Protein AF-A0A6B3NVP2-F1 (afdb_monomer)

pLDDT: mean 71.99, std 19.87, range [37.41, 94.31]

Radius of gyration: 20.67 Å; Cα contacts (8 Å, |Δi|>4): 44; chains: 1; bounding box: 51×36×53 Å

Foldseek 3Di:
DPDPVVVVVLVVVCVVCVVVQLVVLCVLLVDSVLSNVLLVVLSVCLVPDPCPPPPDSNVSSSVSSVVSSVVSVVVVVVVVVVVVVVVVPVDDDDDDDDDDDDDDDDDDDD

Nearest PDB structures (foldseek):
  6dvb-assembly1_F  TM=6.310E-01  e=7.232E-02  Mycobacterium tuberculosis H37Rv

Solvent-accessible surface area (backbone atoms only — not comparable to full-atom values): 6817 Å² total; per-residue (Å²): 132,84,70,70,66,61,58,50,53,49,52,52,52,46,69,68,41,48,66,61,51,36,53,55,36,20,72,70,69,74,32,66,65,61,18,50,53,46,48,51,50,25,50,54,50,59,70,72,45,83,61,92,77,57,93,49,64,65,64,51,41,53,50,45,38,48,51,50,52,50,54,50,50,52,51,51,48,52,44,56,58,37,52,72,46,43,77,75,52,84,78,72,91,79,85,87,84,78,91,78,86,89,83,78,95,75,84,91,87,135

Sequence (110 aa):
MPDNKQDRSLTLLYQRHRNELLAFLTRRVRCRETARDLLQDAFVRLMHSERGNVGNLRAFLYRIANNLSIDHARRNQVRGVNDEQALEHLHTDTGPERSAVAGNTLDHLE

InterPro domains:
  IPR007627 RNA polymerase sigma-70 region 2 [PF04542] (13-77)
  IPR013325 RNA polymerase sigma factor, region 2 [SSF88946] (7-93)
  IPR039425 RNA polymerase sigma-70-like [PTHR43133] (7-93)

Secondary st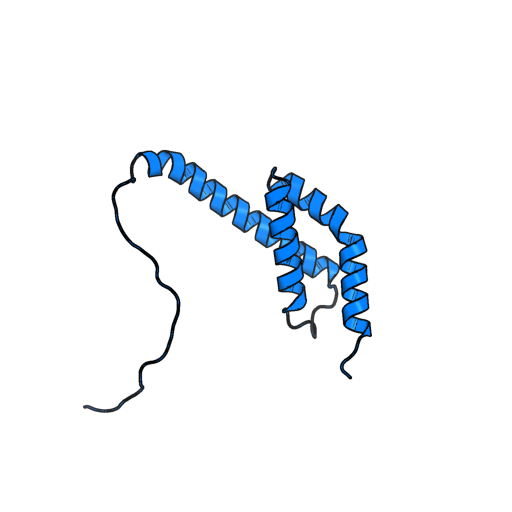ructure (DSSP, 8-state):
---HHHHHHHHHHHHHHHHHHHHHHHHHHS-HHHHHHHHHHHHHHHHHS-GGG-S-HHHHHHHHHHHHHHHHHHHHHHHHHHHHHHTT----------------------

Mean predicted aligned error: 13.96 Å

Organism: NCBI:txid2708063

Structure (mmCIF, N/CA/C/O backbone):
data_AF-A0A6B3NVP2-F1
#
_entry.id   AF-A0A6B3NVP2-F1
#
loop_
_atom_site.group_PDB
_atom_site.id
_atom_site.type_symbol
_atom_site.label_atom_id
_atom_site.label_alt_id
_atom_site.label_comp_id
_atom_site.label_asym_id
_atom_site.label_entity_id
_atom_site.label_seq_id
_atom_site.pdbx_PDB_ins_code
_atom_site.Cartn_x
_atom_site.Cartn_y
_atom_site.Cartn_z
_atom_site.occupancy
_atom_site.B_iso_or_equiv
_atom_site.auth_seq_id
_atom_site.auth_comp_id
_atom_site.auth_asym_id
_atom_site.auth_atom_id
_atom_site.pdbx_PDB_model_num
ATOM 1 N N . MET A 1 1 ? 17.482 11.306 -22.813 1.00 44.41 1 MET A N 1
ATOM 2 C CA . MET A 1 1 ? 16.094 11.028 -22.388 1.00 44.41 1 MET A CA 1
ATOM 3 C C . MET A 1 1 ? 16.135 9.792 -21.504 1.00 44.41 1 MET A C 1
ATOM 5 O O . MET A 1 1 ? 16.473 8.745 -22.043 1.00 44.41 1 MET A O 1
ATOM 9 N N . PRO A 1 2 ? 15.939 9.903 -20.179 1.00 43.72 2 PRO A N 1
ATOM 10 C CA . PRO A 1 2 ? 16.072 8.761 -19.278 1.00 43.72 2 PRO A CA 1
ATOM 11 C C . PRO A 1 2 ? 14.928 7.752 -19.490 1.00 43.72 2 PRO A C 1
ATOM 13 O O . PRO A 1 2 ? 13.846 8.085 -19.968 1.00 43.72 2 PRO A O 1
ATOM 16 N N . ASP A 1 3 ? 15.216 6.490 -19.205 1.00 50.06 3 ASP A N 1
ATOM 17 C CA . ASP A 1 3 ? 14.616 5.288 -19.781 1.00 50.06 3 ASP A CA 1
ATOM 18 C C . ASP A 1 3 ? 13.124 5.022 -19.473 1.00 50.06 3 ASP A C 1
ATOM 20 O O . ASP A 1 3 ? 12.748 4.394 -18.481 1.00 50.06 3 ASP A O 1
ATOM 24 N N . ASN A 1 4 ? 12.262 5.354 -20.438 1.00 59.41 4 ASN A N 1
ATOM 25 C CA . ASN A 1 4 ? 10.804 5.133 -20.458 1.00 59.41 4 ASN A CA 1
ATOM 26 C C . ASN A 1 4 ? 10.326 3.662 -20.331 1.00 59.41 4 ASN A C 1
ATOM 28 O O . ASN A 1 4 ? 9.122 3.408 -20.229 1.00 59.41 4 ASN A O 1
ATOM 32 N N . LYS A 1 5 ? 11.230 2.672 -20.382 1.00 59.50 5 LYS A N 1
ATOM 33 C CA . LYS A 1 5 ? 10.894 1.240 -20.231 1.00 59.50 5 LYS A CA 1
ATOM 34 C C . LYS A 1 5 ? 10.614 0.865 -18.771 1.00 59.50 5 LYS A C 1
ATOM 36 O O . LYS A 1 5 ? 9.758 0.020 -18.510 1.00 59.50 5 LYS A O 1
ATOM 41 N N . GLN A 1 6 ? 11.306 1.514 -17.835 1.00 60.47 6 GLN A N 1
ATOM 42 C CA . GLN A 1 6 ? 11.190 1.267 -16.393 1.00 60.47 6 GLN A CA 1
ATOM 43 C C . GLN A 1 6 ? 9.824 1.731 -15.859 1.00 60.47 6 GLN A C 1
ATOM 45 O O . GLN A 1 6 ? 9.161 1.011 -15.111 1.00 60.47 6 GLN A O 1
ATOM 50 N N . ASP A 1 7 ? 9.365 2.894 -16.323 1.00 68.25 7 ASP A N 1
ATOM 51 C CA . ASP A 1 7 ? 8.062 3.474 -15.980 1.00 68.25 7 ASP A CA 1
ATOM 52 C C . ASP A 1 7 ? 6.884 2.626 -16.499 1.00 68.25 7 ASP A C 1
ATOM 54 O O . ASP A 1 7 ? 5.924 2.329 -15.781 1.00 68.25 7 ASP A O 1
ATOM 58 N N . ARG A 1 8 ? 7.013 2.095 -17.725 1.00 74.00 8 ARG A N 1
ATOM 59 C CA . ARG A 1 8 ? 6.044 1.140 -18.289 1.00 74.00 8 ARG A CA 1
ATOM 60 C C . ARG A 1 8 ? 5.977 -0.167 -17.503 1.00 74.00 8 ARG A C 1
ATOM 62 O O . ARG A 1 8 ? 4.879 -0.668 -17.273 1.00 74.00 8 ARG A O 1
ATOM 69 N N . SER A 1 9 ? 7.117 -0.713 -17.075 1.00 76.44 9 SER A N 1
ATOM 70 C CA . SER A 1 9 ? 7.156 -1.940 -16.265 1.00 76.44 9 SER A CA 1
ATOM 71 C C . SER A 1 9 ? 6.430 -1.758 -14.927 1.00 76.44 9 SER A C 1
ATOM 73 O O . SER A 1 9 ? 5.619 -2.601 -14.537 1.00 76.44 9 SER A O 1
ATOM 75 N N . LEU A 1 10 ? 6.627 -0.612 -14.265 1.00 77.06 10 LEU A N 1
ATOM 76 C CA . LEU A 1 10 ? 5.878 -0.269 -13.056 1.00 77.06 10 LEU A CA 1
ATOM 77 C C . LEU A 1 10 ? 4.387 -0.088 -13.307 1.00 77.06 10 LEU A C 1
ATOM 79 O O . LEU A 1 10 ? 3.578 -0.574 -12.522 1.00 77.06 10 LEU A O 1
ATOM 83 N N . THR A 1 11 ? 4.019 0.597 -14.387 1.00 81.12 11 THR A N 1
ATOM 84 C CA . THR A 1 11 ? 2.614 0.823 -14.729 1.00 81.12 11 THR A CA 1
ATOM 85 C C . THR A 1 11 ? 1.900 -0.509 -14.965 1.00 81.12 11 THR A C 1
ATOM 87 O O . THR A 1 11 ? 0.785 -0.714 -14.484 1.00 81.12 11 THR A O 1
ATOM 90 N N . LEU A 1 12 ? 2.551 -1.459 -15.640 1.00 83.50 12 LEU A N 1
ATOM 91 C CA . LEU A 1 12 ? 2.021 -2.809 -15.840 1.00 83.50 12 LEU A CA 1
ATOM 92 C C . LEU A 1 12 ? 1.924 -3.593 -14.525 1.00 83.50 12 LEU A C 1
ATOM 94 O O . LEU A 1 12 ? 0.899 -4.229 -14.270 1.00 83.50 12 LEU A O 1
ATOM 98 N N . LEU A 1 13 ? 2.945 -3.513 -13.665 1.00 82.94 13 LEU A N 1
ATOM 99 C CA . LEU A 1 13 ? 2.925 -4.111 -12.327 1.00 82.94 13 LEU A CA 1
ATOM 100 C C . LEU A 1 13 ? 1.758 -3.554 -11.494 1.00 82.94 13 LEU A C 1
ATOM 102 O O . LEU A 1 13 ? 1.003 -4.321 -10.895 1.00 82.94 13 LEU A O 1
ATOM 106 N N . TYR A 1 14 ? 1.578 -2.232 -11.506 1.00 81.62 14 TYR A N 1
ATOM 107 C CA . TYR A 1 14 ? 0.483 -1.537 -10.839 1.00 81.62 14 TYR A CA 1
ATOM 108 C C . TYR A 1 14 ? -0.863 -2.036 -11.352 1.00 81.62 14 TYR A C 1
ATOM 110 O O . TYR A 1 14 ? -1.684 -2.528 -10.579 1.00 81.62 14 TYR A O 1
ATOM 118 N N . GLN A 1 15 ? -1.086 -1.982 -12.666 1.00 85.25 15 GLN A N 1
ATOM 119 C CA . GLN A 1 15 ? -2.363 -2.381 -13.245 1.00 85.25 15 GLN A CA 1
ATOM 120 C C . GLN A 1 15 ? -2.702 -3.841 -12.944 1.00 85.25 15 GLN A C 1
ATOM 122 O O . GLN A 1 15 ? -3.863 -4.133 -12.648 1.00 85.25 15 GLN A O 1
ATOM 127 N N . ARG A 1 16 ? -1.700 -4.727 -12.962 1.00 88.31 16 ARG A N 1
ATOM 128 C CA . ARG A 1 16 ? -1.869 -6.159 -12.712 1.00 88.31 16 ARG A CA 1
ATOM 129 C C . ARG A 1 16 ? -2.152 -6.481 -11.246 1.00 88.31 16 ARG A C 1
ATOM 131 O O . ARG A 1 16 ? -2.997 -7.327 -10.975 1.00 88.31 16 ARG A O 1
ATOM 138 N N . HIS A 1 17 ? -1.470 -5.822 -10.310 1.00 87.25 17 HIS A N 1
ATOM 139 C CA . HIS A 1 17 ? -1.526 -6.191 -8.892 1.00 87.25 17 HIS A CA 1
ATOM 140 C C . HIS A 1 17 ? -2.406 -5.285 -8.032 1.00 87.25 17 HIS A C 1
ATOM 142 O O . HIS A 1 17 ? -2.729 -5.678 -6.914 1.00 87.25 17 HIS A O 1
ATOM 148 N N . ARG A 1 18 ? -2.862 -4.125 -8.529 1.00 89.62 18 ARG A N 1
ATOM 149 C CA . ARG A 1 18 ? -3.684 -3.189 -7.740 1.00 89.62 18 ARG A CA 1
ATOM 150 C C . ARG A 1 18 ? -4.914 -3.849 -7.120 1.00 89.62 18 ARG A C 1
ATOM 152 O O . ARG A 1 18 ? -5.184 -3.630 -5.950 1.00 89.62 18 ARG A O 1
ATOM 159 N N . ASN A 1 19 ? -5.647 -4.669 -7.877 1.00 91.56 19 ASN A N 1
ATOM 160 C CA . ASN A 1 19 ? -6.917 -5.239 -7.419 1.00 91.56 19 ASN A CA 1
ATOM 161 C C .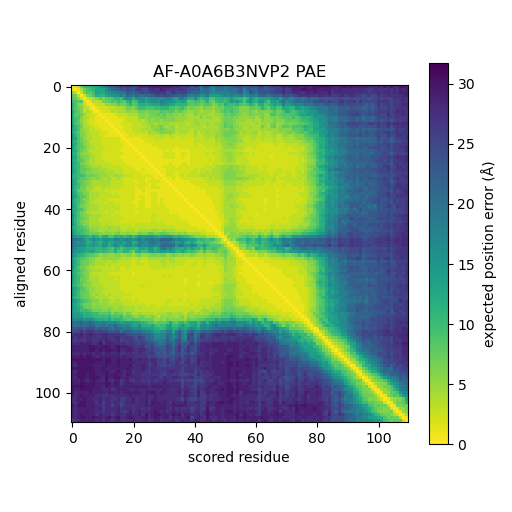 ASN A 1 19 ? -6.685 -6.354 -6.392 1.00 91.56 19 ASN A C 1
ATOM 163 O O . ASN A 1 19 ? -7.360 -6.400 -5.367 1.00 91.56 19 ASN A O 1
ATOM 167 N N . GLU A 1 20 ? -5.702 -7.220 -6.654 1.00 92.81 20 GLU A N 1
ATOM 168 C CA . GLU A 1 20 ? -5.283 -8.300 -5.7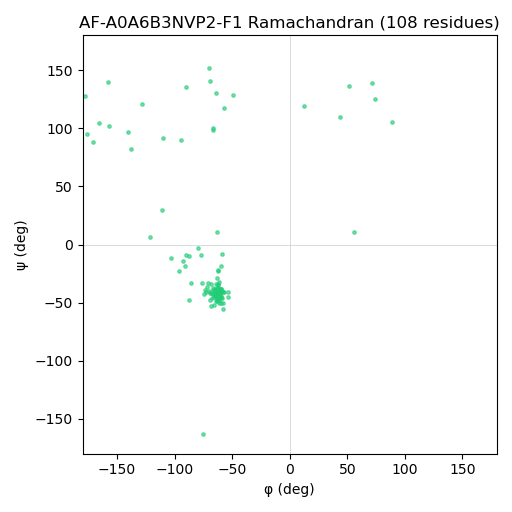54 1.00 92.81 20 GLU A CA 1
ATOM 169 C C . GLU A 1 20 ? -4.771 -7.724 -4.424 1.00 92.81 20 GLU A C 1
ATOM 171 O O . GLU A 1 20 ? -5.215 -8.126 -3.349 1.00 92.81 20 GLU A O 1
ATOM 176 N N . LEU A 1 21 ? -3.901 -6.713 -4.500 1.00 91.88 21 LEU A N 1
ATOM 177 C CA . LEU A 1 21 ? -3.292 -6.081 -3.336 1.00 91.88 21 LEU A CA 1
ATOM 178 C C . LEU A 1 21 ? -4.295 -5.224 -2.553 1.00 91.88 21 LEU A C 1
ATOM 180 O O . LEU A 1 21 ? -4.281 -5.237 -1.324 1.00 91.88 21 LEU A O 1
ATOM 184 N N . LEU A 1 22 ? -5.221 -4.546 -3.240 1.00 94.31 22 LEU A N 1
ATOM 185 C CA . LEU A 1 22 ? -6.326 -3.839 -2.595 1.00 94.31 22 LEU A CA 1
ATOM 186 C C . LEU A 1 22 ? -7.234 -4.808 -1.834 1.00 94.31 22 LEU A C 1
ATOM 188 O O . LEU A 1 22 ? -7.607 -4.523 -0.699 1.00 94.31 22 LEU A O 1
ATOM 192 N N . ALA A 1 23 ? -7.582 -5.955 -2.426 1.00 93.81 23 ALA A N 1
ATOM 193 C CA . ALA A 1 23 ? -8.390 -6.973 -1.757 1.00 93.81 23 ALA A CA 1
ATOM 194 C C . ALA A 1 23 ? -7.661 -7.553 -0.534 1.00 93.81 23 ALA A C 1
ATOM 196 O O . ALA A 1 23 ? -8.261 -7.699 0.532 1.00 93.81 23 ALA A O 1
ATOM 197 N N . PHE A 1 24 ? -6.361 -7.825 -0.664 1.00 92.38 24 PHE A N 1
ATOM 198 C CA . PHE A 1 24 ? -5.501 -8.258 0.436 1.00 92.38 24 PHE A CA 1
ATOM 199 C C . PHE A 1 24 ? -5.478 -7.248 1.593 1.00 92.38 24 PHE A C 1
ATOM 201 O O . PHE A 1 24 ? -5.729 -7.621 2.739 1.00 92.38 24 PHE A O 1
ATOM 208 N N . LEU A 1 25 ? -5.244 -5.966 1.297 1.00 92.44 25 LEU A N 1
ATOM 209 C CA . LEU A 1 25 ? -5.235 -4.900 2.300 1.00 92.44 25 LEU A CA 1
ATOM 210 C C . LEU A 1 25 ? -6.615 -4.717 2.933 1.00 92.44 25 LEU A C 1
ATOM 212 O O . LEU A 1 25 ? -6.715 -4.666 4.155 1.00 92.44 25 LEU A O 1
ATOM 216 N N . THR A 1 26 ? -7.683 -4.713 2.130 1.00 93.56 26 THR A N 1
ATOM 217 C CA . THR A 1 26 ? -9.067 -4.559 2.613 1.00 93.56 26 THR A CA 1
ATOM 218 C C . THR A 1 26 ? -9.431 -5.646 3.622 1.00 93.56 26 THR A C 1
ATOM 220 O O . THR A 1 26 ? -10.034 -5.347 4.648 1.00 93.56 26 THR A O 1
ATOM 223 N N . ARG A 1 27 ? -9.017 -6.900 3.391 1.00 92.00 27 ARG A N 1
ATOM 224 C CA . ARG A 1 27 ? -9.245 -8.005 4.341 1.00 92.00 27 ARG A CA 1
ATOM 225 C C . ARG A 1 27 ? -8.539 -7.797 5.682 1.00 92.00 27 ARG A C 1
ATOM 227 O O . ARG A 1 27 ? -9.021 -8.295 6.694 1.00 92.00 27 ARG A O 1
ATOM 234 N N . ARG A 1 28 ? -7.415 -7.077 5.699 1.00 88.62 28 ARG A N 1
ATOM 235 C CA . ARG A 1 28 ? -6.639 -6.815 6.918 1.00 88.62 28 ARG A CA 1
ATOM 236 C C . ARG A 1 28 ? -7.094 -5.591 7.684 1.00 88.62 28 ARG A C 1
ATOM 238 O O . ARG A 1 28 ? -7.264 -5.682 8.891 1.00 88.62 28 ARG A O 1
ATOM 245 N N . VAL A 1 29 ? -7.289 -4.467 6.999 1.00 90.00 29 VAL A N 1
ATOM 246 C CA . VAL A 1 29 ? -7.674 -3.211 7.663 1.00 90.00 29 VAL A CA 1
ATOM 247 C C . VAL A 1 29 ? -9.185 -3.061 7.822 1.00 90.00 29 VAL A C 1
ATOM 249 O O . VAL A 1 29 ? -9.633 -2.147 8.498 1.00 90.00 29 VAL A O 1
ATOM 252 N N . ARG A 1 30 ? -9.983 -3.936 7.190 1.00 89.69 30 ARG A N 1
ATOM 253 C CA . ARG A 1 30 ? -11.461 -3.933 7.202 1.00 89.69 30 ARG A CA 1
ATOM 254 C C . ARG A 1 30 ? -12.117 -2.620 6.744 1.00 89.69 30 ARG A C 1
ATOM 256 O O . ARG A 1 30 ? -13.330 -2.484 6.829 1.00 89.69 30 ARG A O 1
ATOM 263 N N . CYS A 1 31 ? -11.341 -1.697 6.182 1.00 90.50 31 CYS A N 1
ATOM 264 C CA . CYS A 1 31 ? -11.798 -0.441 5.607 1.00 90.50 31 CYS A CA 1
ATOM 265 C C . CYS A 1 31 ? -11.246 -0.294 4.186 1.00 90.50 31 CYS A C 1
ATOM 267 O O . CYS A 1 31 ? -10.033 -0.303 3.964 1.00 90.50 31 CYS A O 1
ATOM 269 N N . ARG A 1 32 ? -12.140 -0.170 3.200 1.00 91.31 32 ARG A N 1
ATOM 270 C CA . ARG A 1 32 ? -11.746 -0.087 1.787 1.00 91.31 32 ARG A CA 1
ATOM 271 C C . ARG A 1 32 ? -11.023 1.217 1.457 1.00 91.31 32 ARG A C 1
ATOM 273 O O . ARG A 1 32 ? -10.144 1.203 0.602 1.00 91.31 32 ARG A O 1
ATOM 280 N N . GLU A 1 33 ? -11.396 2.320 2.098 1.00 93.06 33 GLU A N 1
ATOM 281 C CA . GLU A 1 33 ? -10.760 3.626 1.883 1.00 93.06 33 GLU A CA 1
ATOM 282 C C . GLU A 1 33 ? -9.331 3.611 2.410 1.00 93.06 33 GLU A C 1
ATOM 284 O O . GLU A 1 33 ? -8.399 3.757 1.628 1.00 93.06 33 GLU A O 1
ATOM 289 N N . THR A 1 34 ? -9.147 3.213 3.669 1.00 90.69 34 THR A N 1
ATOM 290 C CA . THR A 1 34 ? -7.817 2.997 4.248 1.00 90.69 34 THR A CA 1
ATOM 291 C C . THR A 1 34 ? -6.975 2.034 3.410 1.00 90.69 34 THR A C 1
ATOM 293 O O . THR A 1 34 ? -5.791 2.267 3.191 1.00 90.69 34 THR A O 1
ATOM 296 N N . ALA A 1 35 ? -7.561 0.949 2.896 1.00 92.88 35 ALA A N 1
ATOM 297 C CA . ALA A 1 35 ? -6.836 0.022 2.034 1.00 92.88 35 ALA A CA 1
ATOM 298 C C . ALA A 1 35 ? -6.343 0.674 0.728 1.00 92.88 35 ALA A C 1
ATOM 300 O O . ALA A 1 35 ? -5.275 0.298 0.245 1.00 92.88 35 ALA A O 1
ATOM 301 N N . ARG A 1 36 ? -7.088 1.632 0.155 1.00 93.56 36 ARG A N 1
ATOM 302 C CA . ARG A 1 36 ? -6.641 2.409 -1.014 1.00 93.56 36 ARG A CA 1
ATOM 303 C C . ARG A 1 36 ? -5.485 3.337 -0.656 1.00 93.56 36 ARG A C 1
ATOM 305 O O . ARG A 1 36 ? -4.522 3.374 -1.416 1.00 93.56 36 ARG A O 1
ATOM 312 N N . ASP A 1 37 ? -5.547 3.997 0.494 1.00 93.31 37 ASP A N 1
ATOM 313 C CA . ASP A 1 37 ? -4.482 4.897 0.947 1.00 93.31 37 ASP A CA 1
ATOM 314 C C . ASP A 1 37 ? -3.174 4.127 1.162 1.00 93.31 37 ASP A C 1
ATOM 316 O O . ASP A 1 37 ? -2.135 4.468 0.601 1.00 9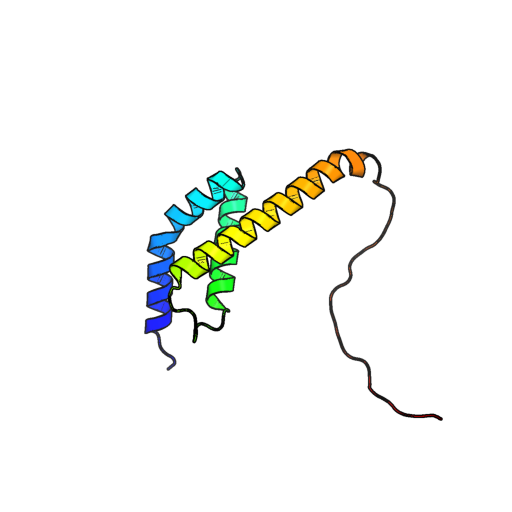3.31 37 ASP A O 1
ATOM 320 N N . LEU A 1 38 ? -3.237 2.998 1.880 1.00 92.06 38 LEU A N 1
ATOM 321 C CA . LEU A 1 38 ? -2.066 2.144 2.107 1.00 92.06 38 LEU A CA 1
ATOM 322 C C . LEU A 1 38 ? -1.508 1.564 0.800 1.00 92.06 38 LEU A C 1
ATOM 324 O O . LEU A 1 38 ? -0.297 1.387 0.664 1.00 92.06 38 LEU A O 1
ATOM 328 N N . LEU A 1 39 ? -2.380 1.250 -0.163 1.00 92.81 39 LEU A N 1
ATOM 329 C CA . LEU A 1 39 ? -1.961 0.804 -1.488 1.00 92.81 39 LEU A CA 1
ATOM 330 C C . LEU A 1 39 ? -1.178 1.907 -2.208 1.00 92.81 39 LEU A C 1
ATOM 332 O O . LEU A 1 39 ? -0.111 1.635 -2.759 1.00 92.81 39 LEU A O 1
ATOM 336 N N . GLN A 1 40 ? -1.695 3.135 -2.202 1.00 90.94 40 GLN A N 1
ATOM 337 C CA . GLN A 1 40 ? -1.054 4.283 -2.835 1.00 90.94 40 GLN A CA 1
ATOM 338 C C . GLN A 1 40 ? 0.307 4.575 -2.197 1.00 90.94 40 GLN A C 1
ATOM 340 O O . GLN A 1 40 ? 1.305 4.658 -2.916 1.00 90.94 40 GLN A O 1
ATOM 345 N N . ASP A 1 41 ? 0.378 4.603 -0.867 1.00 91.44 41 ASP A N 1
ATOM 346 C CA . ASP A 1 41 ? 1.627 4.759 -0.118 1.00 91.44 41 ASP A CA 1
ATOM 347 C C . ASP A 1 41 ? 2.649 3.671 -0.464 1.00 91.44 41 ASP A C 1
ATOM 349 O O . ASP A 1 41 ? 3.840 3.954 -0.630 1.00 91.44 41 ASP A O 1
ATOM 353 N N . AL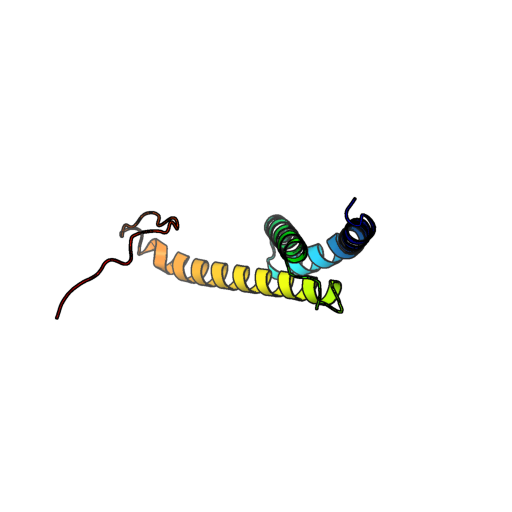A A 1 42 ? 2.201 2.419 -0.614 1.00 91.06 42 ALA A N 1
ATOM 354 C CA . ALA A 1 42 ? 3.080 1.319 -0.989 1.00 91.06 42 ALA A CA 1
ATOM 355 C C . ALA A 1 42 ? 3.713 1.534 -2.371 1.00 91.06 42 ALA A C 1
ATOM 357 O O . ALA A 1 42 ? 4.912 1.302 -2.546 1.00 91.06 42 ALA A O 1
ATOM 358 N N . PHE A 1 43 ? 2.936 2.023 -3.341 1.00 87.12 43 PHE A N 1
ATOM 359 C CA . PHE A 1 43 ? 3.445 2.340 -4.674 1.00 87.12 43 PHE A CA 1
ATOM 360 C C . PHE A 1 43 ? 4.360 3.560 -4.683 1.00 87.12 43 PHE A C 1
ATOM 362 O O . PHE A 1 43 ? 5.398 3.521 -5.339 1.00 87.12 43 PHE A O 1
ATOM 369 N N . VAL A 1 44 ? 4.040 4.613 -3.930 1.00 88.12 44 VAL A N 1
ATOM 370 C CA . VAL A 1 44 ? 4.915 5.787 -3.793 1.00 88.12 44 VAL A CA 1
ATOM 371 C C . VAL A 1 44 ? 6.266 5.380 -3.206 1.00 88.12 44 VAL A C 1
ATOM 373 O O . VAL A 1 44 ? 7.308 5.761 -3.738 1.00 88.12 44 VAL A O 1
ATOM 376 N N . ARG A 1 45 ? 6.281 4.542 -2.166 1.00 87.50 45 ARG A N 1
ATOM 377 C CA . ARG A 1 45 ? 7.524 4.013 -1.581 1.00 87.50 45 ARG A CA 1
ATOM 378 C C . ARG A 1 45 ? 8.292 3.135 -2.563 1.00 87.50 45 ARG A C 1
ATOM 380 O O . ARG A 1 45 ? 9.507 3.274 -2.668 1.00 87.50 45 ARG A O 1
ATOM 387 N N . LEU A 1 46 ? 7.604 2.279 -3.321 1.00 84.69 46 LEU A N 1
ATOM 388 C CA . LEU A 1 46 ? 8.222 1.488 -4.390 1.00 84.69 46 LEU A CA 1
ATOM 389 C C . LEU A 1 46 ? 8.863 2.389 -5.456 1.00 84.69 46 LEU A C 1
ATOM 391 O O . LEU A 1 46 ? 9.942 2.076 -5.961 1.00 84.69 46 LEU A O 1
ATOM 395 N N . MET A 1 47 ? 8.218 3.512 -5.788 1.00 82.00 47 MET A N 1
ATOM 396 C CA . MET A 1 47 ? 8.731 4.440 -6.786 1.00 82.00 47 MET A CA 1
ATOM 397 C C . MET A 1 47 ? 10.027 5.124 -6.341 1.00 82.00 47 MET A C 1
ATOM 399 O O . MET A 1 47 ? 10.937 5.249 -7.159 1.00 82.00 47 MET A O 1
ATOM 403 N N . HIS A 1 48 ? 10.123 5.492 -5.065 1.00 81.50 48 HIS A N 1
ATOM 404 C CA . HIS A 1 48 ? 11.281 6.187 -4.494 1.00 81.50 48 HIS A CA 1
ATOM 405 C C . HIS A 1 48 ? 12.372 5.263 -3.934 1.00 81.50 48 HIS A C 1
ATOM 407 O O . HIS A 1 48 ? 13.442 5.738 -3.573 1.00 81.50 48 HIS A O 1
ATOM 413 N N . SER A 1 49 ? 12.125 3.955 -3.834 1.00 78.12 49 SER A N 1
ATOM 414 C CA . SER A 1 49 ? 13.140 3.008 -3.357 1.00 78.12 49 SER A CA 1
ATOM 415 C C . SER A 1 49 ? 14.267 2.863 -4.380 1.00 78.12 49 SER A C 1
ATOM 417 O O . SER A 1 49 ? 13.996 2.780 -5.577 1.00 78.12 49 SER A O 1
ATOM 419 N N . GLU A 1 50 ? 15.519 2.771 -3.926 1.00 66.06 50 GLU A N 1
ATOM 420 C CA . GLU A 1 50 ? 16.671 2.508 -4.796 1.00 66.06 50 GLU A CA 1
ATOM 421 C C . GLU A 1 50 ? 16.576 1.092 -5.383 1.00 66.06 50 GLU A C 1
ATOM 423 O O . GLU A 1 50 ? 16.870 0.079 -4.747 1.00 66.06 50 GLU A O 1
ATOM 428 N N . ARG A 1 51 ? 16.083 1.009 -6.622 1.00 62.38 51 ARG A N 1
ATOM 429 C CA . ARG A 1 51 ? 15.656 -0.257 -7.245 1.00 62.38 51 ARG A CA 1
ATOM 430 C C . ARG A 1 51 ? 16.801 -1.105 -7.789 1.00 62.38 51 ARG A C 1
ATOM 432 O O . ARG A 1 51 ? 16.546 -2.211 -8.255 1.00 62.38 51 ARG A O 1
ATOM 439 N N . GLY A 1 52 ? 18.039 -0.611 -7.712 1.00 58.53 52 GLY A N 1
ATOM 440 C CA . GLY A 1 52 ? 19.235 -1.273 -8.242 1.00 58.53 52 GLY A CA 1
ATOM 441 C C . GLY A 1 52 ? 19.507 -2.659 -7.648 1.00 58.53 52 GLY A C 1
ATOM 442 O O . GLY A 1 52 ? 20.204 -3.447 -8.274 1.00 58.53 52 GLY A O 1
ATOM 443 N N . ASN A 1 53 ? 18.914 -2.985 -6.492 1.00 56.59 53 ASN A N 1
ATOM 444 C CA . ASN A 1 53 ? 19.120 -4.261 -5.801 1.00 56.59 53 ASN A CA 1
ATOM 445 C C . ASN A 1 53 ? 17.829 -5.079 -5.576 1.00 56.59 53 ASN A C 1
ATOM 447 O O . ASN A 1 53 ? 17.836 -6.095 -4.880 1.00 56.59 53 ASN A O 1
ATOM 451 N N . VAL A 1 54 ? 16.686 -4.647 -6.125 1.00 64.44 54 VAL A N 1
ATOM 452 C CA . VAL A 1 54 ? 15.397 -5.319 -5.889 1.00 64.44 54 VAL A CA 1
ATOM 453 C C . VAL A 1 54 ? 15.121 -6.318 -7.011 1.00 64.44 54 VAL A C 1
ATOM 455 O O . VAL A 1 54 ? 14.482 -5.996 -8.008 1.00 64.44 54 VAL A O 1
ATOM 458 N N . GLY A 1 55 ? 15.565 -7.564 -6.825 1.00 69.69 55 GLY A N 1
ATOM 459 C CA . GLY A 1 55 ? 15.365 -8.642 -7.806 1.00 69.69 55 GLY A CA 1
ATOM 460 C C . GLY A 1 55 ? 13.894 -8.998 -8.082 1.00 69.69 55 GLY A C 1
ATOM 461 O O . GLY A 1 55 ? 13.578 -9.525 -9.144 1.00 69.69 55 GLY A O 1
ATOM 462 N N . ASN A 1 56 ? 12.969 -8.695 -7.160 1.00 81.75 56 ASN A N 1
ATOM 463 C CA . ASN A 1 56 ? 11.537 -8.951 -7.343 1.00 81.75 56 ASN A CA 1
ATOM 464 C C . ASN A 1 56 ? 10.673 -7.801 -6.799 1.00 81.75 56 ASN A C 1
ATOM 466 O O . ASN A 1 56 ? 10.334 -7.753 -5.613 1.00 81.75 56 ASN A O 1
ATOM 470 N N . LEU A 1 57 ? 10.271 -6.890 -7.693 1.00 82.38 57 LEU A N 1
ATOM 471 C CA . LEU A 1 57 ? 9.445 -5.729 -7.348 1.00 82.38 57 LEU A CA 1
ATOM 472 C C . LEU A 1 57 ? 8.079 -6.120 -6.769 1.00 82.38 57 LEU A C 1
ATOM 474 O O . LEU A 1 57 ? 7.564 -5.411 -5.908 1.00 82.38 57 LEU A O 1
ATOM 478 N N . ARG A 1 58 ? 7.492 -7.249 -7.196 1.00 84.12 58 ARG A N 1
ATOM 479 C CA . ARG A 1 58 ? 6.210 -7.725 -6.654 1.00 84.12 58 ARG A CA 1
ATOM 480 C C . ARG A 1 58 ? 6.367 -8.105 -5.187 1.00 84.12 58 ARG A C 1
ATOM 482 O O . AR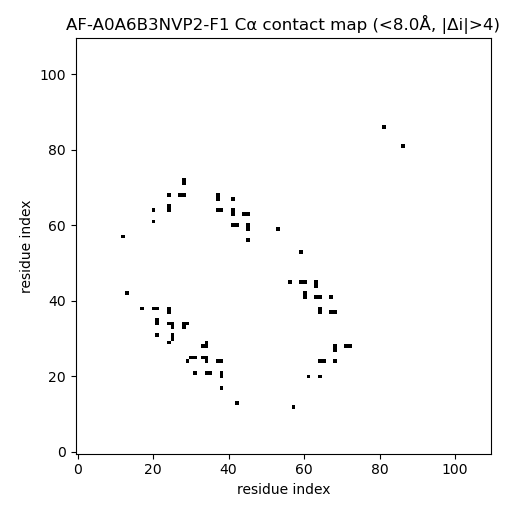G A 1 58 ? 5.608 -7.622 -4.355 1.00 84.12 58 ARG A O 1
ATOM 489 N N . ALA A 1 59 ? 7.350 -8.941 -4.862 1.00 86.69 59 ALA A N 1
ATOM 490 C CA . ALA A 1 59 ? 7.601 -9.352 -3.482 1.00 86.69 59 ALA A CA 1
ATOM 491 C C . ALA A 1 59 ? 7.891 -8.139 -2.583 1.00 86.69 59 ALA A C 1
ATOM 493 O O . ALA A 1 59 ? 7.376 -8.045 -1.469 1.00 86.69 59 ALA A O 1
ATOM 494 N N . PHE A 1 60 ? 8.653 -7.174 -3.101 1.00 87.00 60 PHE A N 1
ATOM 495 C CA . PHE A 1 60 ? 8.951 -5.939 -2.389 1.00 87.00 60 PHE A CA 1
ATOM 496 C C . PHE A 1 60 ? 7.704 -5.069 -2.160 1.00 87.00 60 PHE A C 1
ATOM 498 O O . PHE A 1 60 ? 7.476 -4.617 -1.040 1.00 87.00 60 PHE A O 1
ATOM 505 N N . LEU A 1 61 ? 6.832 -4.922 -3.162 1.00 87.94 61 LEU A N 1
ATOM 506 C CA . LEU A 1 61 ? 5.552 -4.219 -3.023 1.00 87.94 61 LEU A CA 1
ATOM 507 C C . LEU A 1 61 ? 4.656 -4.863 -1.953 1.00 87.94 61 LEU A C 1
ATOM 509 O O . LEU A 1 61 ? 4.113 -4.165 -1.097 1.00 87.94 61 LEU A O 1
ATOM 513 N N . TYR A 1 62 ? 4.534 -6.193 -1.966 1.00 89.94 62 TYR A N 1
ATOM 514 C CA . TYR A 1 62 ? 3.771 -6.926 -0.952 1.00 89.94 62 TYR A CA 1
ATOM 515 C C . TYR A 1 62 ? 4.368 -6.755 0.447 1.00 89.94 62 TYR A C 1
ATOM 517 O O . TYR A 1 62 ? 3.618 -6.616 1.412 1.00 89.94 62 TYR A O 1
ATOM 525 N N . ARG A 1 63 ? 5.700 -6.705 0.569 1.00 90.50 63 ARG A N 1
ATOM 526 C CA . ARG A 1 63 ? 6.379 -6.423 1.840 1.00 90.50 63 ARG A CA 1
ATOM 527 C C . ARG A 1 63 ? 6.044 -5.026 2.360 1.00 90.50 63 ARG A C 1
ATOM 529 O O . ARG A 1 63 ? 5.696 -4.897 3.531 1.00 90.50 63 ARG A O 1
ATOM 536 N N . ILE A 1 64 ? 6.097 -4.002 1.506 1.00 91.25 64 ILE A N 1
ATOM 537 C CA . ILE A 1 64 ? 5.737 -2.630 1.895 1.00 91.25 64 ILE A CA 1
ATOM 538 C C . ILE A 1 64 ? 4.272 -2.574 2.345 1.00 91.25 64 ILE A C 1
ATOM 540 O O . ILE A 1 64 ? 3.988 -2.096 3.440 1.00 91.25 64 ILE A O 1
ATOM 544 N N . ALA A 1 65 ? 3.351 -3.112 1.542 1.00 91.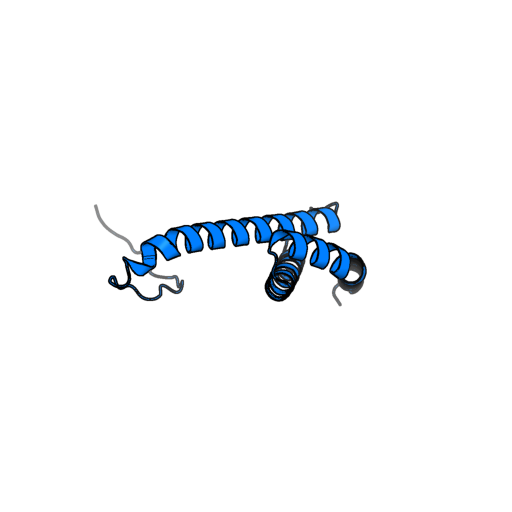25 65 ALA A N 1
ATOM 545 C CA . ALA A 1 65 ? 1.924 -3.130 1.859 1.00 91.25 65 ALA A CA 1
ATOM 546 C C . ALA A 1 65 ? 1.622 -3.895 3.162 1.00 91.25 65 ALA A C 1
ATOM 548 O O . ALA A 1 65 ? 0.817 -3.453 3.981 1.00 91.25 65 ALA A O 1
ATOM 549 N N . ASN A 1 66 ? 2.304 -5.021 3.392 1.00 91.88 66 ASN A N 1
ATOM 550 C CA . ASN A 1 66 ? 2.211 -5.781 4.635 1.00 91.88 66 ASN A CA 1
ATOM 551 C C . ASN A 1 66 ? 2.642 -4.936 5.840 1.00 91.88 66 ASN A C 1
ATOM 553 O O . ASN A 1 66 ? 1.885 -4.841 6.804 1.00 91.88 66 ASN A O 1
ATOM 557 N N . ASN A 1 67 ? 3.806 -4.290 5.766 1.00 92.25 67 ASN A N 1
ATOM 558 C CA . ASN A 1 67 ? 4.315 -3.446 6.847 1.00 92.25 67 ASN A CA 1
ATOM 559 C C . ASN A 1 67 ? 3.362 -2.284 7.147 1.00 92.25 67 ASN A C 1
ATOM 561 O O . ASN A 1 67 ? 3.007 -2.065 8.298 1.00 92.25 67 ASN A O 1
ATOM 565 N N . LEU A 1 68 ? 2.857 -1.616 6.108 1.00 91.75 68 LEU A N 1
ATOM 566 C CA . LEU A 1 68 ? 1.862 -0.552 6.245 1.00 91.75 68 LEU A CA 1
ATOM 567 C C . LEU A 1 68 ? 0.566 -1.039 6.915 1.00 91.75 68 LEU A C 1
ATOM 569 O O . LEU A 1 68 ? 0.007 -0.338 7.757 1.00 91.75 68 LEU A O 1
ATOM 573 N N . SER A 1 69 ? 0.103 -2.251 6.586 1.00 90.94 69 SER A N 1
ATOM 574 C CA . SER A 1 69 ? -1.080 -2.842 7.227 1.00 90.94 69 SER A CA 1
ATOM 575 C C . SER A 1 69 ? -0.856 -3.164 8.709 1.00 90.94 69 SER A C 1
ATOM 577 O O . SER A 1 69 ? -1.757 -2.945 9.516 1.00 90.94 69 SER A O 1
ATOM 579 N N . ILE A 1 70 ? 0.344 -3.629 9.074 1.00 90.12 70 ILE A N 1
ATOM 580 C CA . ILE A 1 70 ? 0.728 -3.902 10.467 1.00 90.12 70 ILE A CA 1
ATOM 581 C C . ILE A 1 70 ? 0.821 -2.591 11.247 1.00 90.12 70 ILE A C 1
ATOM 583 O O . ILE A 1 70 ? 0.245 -2.484 12.324 1.00 90.12 70 ILE A O 1
ATOM 587 N N . ASP A 1 71 ? 1.472 -1.572 10.689 1.00 88.38 71 ASP A N 1
ATOM 588 C CA . ASP A 1 71 ? 1.589 -0.255 11.317 1.00 88.38 71 ASP A CA 1
ATOM 589 C C . ASP A 1 71 ? 0.226 0.411 11.511 1.00 88.38 71 ASP A C 1
ATOM 591 O O . ASP A 1 71 ? -0.011 1.075 12.522 1.00 88.38 71 ASP A O 1
ATOM 595 N N . HIS A 1 72 ? -0.688 0.242 10.553 1.00 88.31 72 HIS A N 1
ATOM 596 C CA . HIS A 1 72 ? -2.065 0.697 10.698 1.00 88.31 72 HIS A CA 1
ATOM 597 C C . HIS A 1 72 ? -2.784 -0.052 11.828 1.00 88.31 72 HIS A C 1
ATOM 599 O O . HIS A 1 72 ? -3.350 0.590 12.709 1.00 88.31 72 HIS A O 1
ATOM 605 N N . ALA A 1 73 ? -2.703 -1.385 11.858 1.00 85.25 73 ALA A N 1
ATOM 606 C CA . ALA A 1 73 ? -3.314 -2.194 12.912 1.00 85.25 73 ALA A CA 1
ATOM 607 C C . ALA A 1 73 ? -2.746 -1.863 14.302 1.00 85.25 73 ALA A C 1
ATOM 609 O O . ALA A 1 73 ? -3.512 -1.686 15.244 1.00 85.25 73 ALA A O 1
ATOM 610 N N . ARG A 1 74 ? -1.424 -1.687 14.422 1.00 82.62 74 ARG A N 1
ATOM 611 C CA . ARG A 1 74 ? -0.755 -1.291 15.668 1.00 82.62 74 ARG A CA 1
ATOM 612 C C . ARG A 1 74 ? -1.225 0.082 16.140 1.00 82.62 74 ARG A C 1
ATOM 614 O O . ARG A 1 74 ? -1.530 0.245 17.314 1.00 82.62 74 ARG A O 1
ATOM 621 N N . ARG A 1 75 ? -1.322 1.065 15.237 1.00 82.56 75 ARG A N 1
ATOM 622 C CA . ARG A 1 75 ? -1.853 2.398 15.568 1.00 82.56 75 ARG A CA 1
ATOM 623 C C . ARG A 1 75 ? -3.322 2.346 15.964 1.00 82.56 75 ARG A C 1
ATOM 625 O O . ARG A 1 75 ? -3.699 3.053 16.885 1.00 82.56 75 ARG A O 1
ATOM 632 N N . ASN A 1 76 ? -4.131 1.517 15.310 1.00 80.56 76 ASN A N 1
ATOM 633 C CA . ASN A 1 76 ? -5.538 1.359 15.662 1.00 80.56 76 ASN A CA 1
ATOM 634 C C . ASN A 1 76 ? -5.727 0.613 16.988 1.00 80.56 76 ASN A C 1
ATOM 636 O O . ASN A 1 76 ? -6.654 0.917 17.718 1.00 80.56 76 ASN A O 1
ATOM 640 N N . GLN A 1 77 ? -4.848 -0.332 17.324 1.00 75.44 77 GLN A N 1
ATOM 641 C CA . GLN A 1 77 ? -4.850 -0.989 18.629 1.00 75.44 77 GLN A CA 1
ATOM 642 C C . GLN A 1 77 ? -4.431 -0.013 19.724 1.00 75.44 77 GLN A C 1
ATOM 644 O O . GLN A 1 77 ? -5.125 0.090 20.721 1.00 75.44 77 GLN A O 1
ATOM 649 N N . VAL A 1 78 ? -3.347 0.744 19.528 1.00 70.50 78 VAL A N 1
ATOM 650 C CA . VAL A 1 78 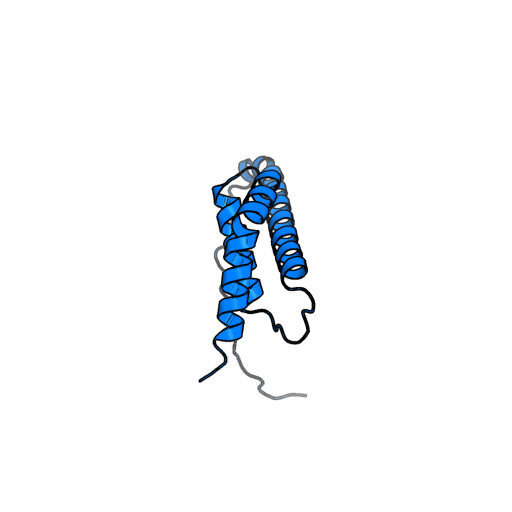? -2.945 1.788 20.482 1.00 70.50 78 VAL A CA 1
ATOM 651 C C . VAL A 1 78 ? -4.041 2.834 20.620 1.00 70.50 78 VAL A C 1
ATOM 653 O O . VAL A 1 78 ? -4.288 3.255 21.733 1.00 70.50 78 VAL A O 1
ATOM 656 N N . ARG A 1 79 ? -4.728 3.211 19.533 1.00 61.62 79 ARG A N 1
ATOM 657 C CA . ARG A 1 79 ? -5.899 4.093 19.595 1.00 61.62 79 ARG A CA 1
ATOM 658 C C . ARG A 1 79 ? -7.067 3.449 20.313 1.00 61.62 79 ARG A C 1
ATOM 660 O O . ARG A 1 79 ? -7.555 4.091 21.198 1.00 61.62 79 ARG A O 1
ATOM 667 N N . GLY A 1 80 ? -7.429 2.194 20.064 1.00 57.22 80 GLY A N 1
ATOM 668 C CA . GLY A 1 80 ? -8.507 1.528 20.804 1.00 57.22 80 GLY A CA 1
ATOM 669 C C . GLY A 1 80 ? -8.205 1.338 22.297 1.00 57.22 80 GLY A C 1
ATOM 67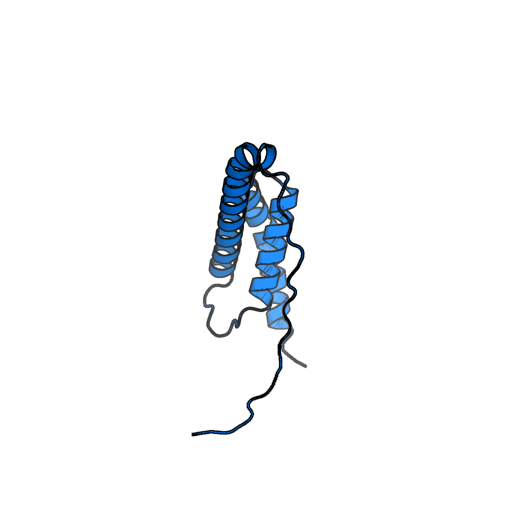0 O O . GLY A 1 80 ? -9.105 1.443 23.118 1.00 57.22 80 GLY A O 1
ATOM 671 N N . VAL A 1 81 ? -6.937 1.112 22.661 1.00 52.50 81 VAL A N 1
ATOM 672 C CA . VAL A 1 81 ? -6.481 1.068 24.065 1.00 52.50 81 VAL A CA 1
ATOM 673 C C . VAL A 1 81 ? -6.453 2.485 24.652 1.00 52.50 81 VAL A C 1
ATOM 675 O O . VAL A 1 81 ? -6.855 2.693 25.791 1.00 52.50 81 VAL A O 1
ATOM 678 N N . ASN A 1 82 ? -6.037 3.472 23.855 1.00 48.25 82 ASN A N 1
ATOM 679 C CA . ASN A 1 82 ? -6.144 4.884 24.189 1.00 48.25 82 ASN A CA 1
ATOM 680 C C . ASN A 1 82 ? -7.555 5.432 24.016 1.00 48.25 82 ASN A C 1
ATOM 682 O O . ASN A 1 82 ? -7.733 6.544 24.415 1.00 48.25 82 ASN A O 1
ATOM 686 N N . ASP A 1 83 ? -8.563 4.781 23.455 1.00 44.81 83 ASP A N 1
ATOM 687 C CA . ASP A 1 83 ? -9.911 5.356 23.350 1.00 44.81 83 ASP A CA 1
ATOM 688 C C . ASP A 1 83 ? -10.649 5.039 24.658 1.00 44.81 83 ASP A C 1
ATOM 690 O O . ASP A 1 83 ? -11.361 5.887 25.184 1.00 44.81 83 ASP A O 1
ATOM 694 N N . GLU A 1 84 ? -10.346 3.885 25.269 1.00 42.59 84 GLU A N 1
ATOM 695 C CA . GLU A 1 84 ? -10.664 3.590 26.672 1.00 42.59 84 GLU A CA 1
ATOM 696 C C . GLU A 1 84 ? -9.893 4.522 27.637 1.00 42.59 84 GLU A C 1
ATOM 698 O O . GLU A 1 84 ? -10.471 5.010 28.601 1.00 42.59 84 GLU A O 1
ATOM 703 N N . GLN A 1 85 ? -8.614 4.840 27.367 1.00 40.16 85 GLN A N 1
ATOM 704 C CA . GLN A 1 85 ? -7.816 5.735 28.232 1.00 40.16 85 GLN A CA 1
ATOM 705 C C . GLN A 1 85 ? -7.860 7.237 27.867 1.00 40.16 85 GLN A C 1
ATOM 707 O O . GLN A 1 85 ? -7.557 8.072 28.710 1.00 40.16 85 GLN A O 1
ATOM 712 N N . ALA A 1 86 ? -8.251 7.650 26.663 1.00 39.09 86 ALA A N 1
ATOM 713 C CA . ALA A 1 86 ? -8.290 9.054 26.209 1.00 39.09 86 ALA A CA 1
ATOM 714 C C . ALA A 1 86 ? -9.651 9.697 26.446 1.00 39.09 86 ALA A C 1
ATOM 716 O O . ALA A 1 86 ? -9.726 10.924 26.469 1.00 39.09 86 ALA A O 1
ATOM 717 N N . LEU A 1 87 ? -10.692 8.907 26.728 1.00 43.22 87 LEU A N 1
ATOM 718 C CA . LEU A 1 87 ? -11.848 9.424 27.458 1.00 43.22 87 LEU A CA 1
ATOM 719 C C . LEU A 1 87 ? -11.452 9.899 28.871 1.00 43.22 87 LEU A C 1
ATOM 721 O O . LEU A 1 87 ? -12.122 10.769 29.418 1.00 43.22 87 LEU A O 1
ATOM 725 N N . GLU A 1 88 ? -10.336 9.406 29.425 1.00 41.28 88 GLU A N 1
ATOM 726 C CA . GLU A 1 88 ? -9.798 9.825 30.727 1.00 41.28 88 GLU A CA 1
ATOM 727 C C . GLU A 1 88 ? -8.694 10.906 30.625 1.00 41.28 88 GLU A C 1
ATOM 729 O O . GLU A 1 88 ? -8.515 11.687 31.555 1.00 41.28 88 GLU A O 1
ATOM 734 N N . HIS A 1 89 ? -8.006 11.046 29.482 1.00 40.59 89 HIS A N 1
ATOM 735 C CA . HIS A 1 89 ? -6.836 11.937 29.324 1.00 40.59 89 HIS A CA 1
ATOM 736 C C . HIS A 1 89 ? -7.054 13.169 28.420 1.00 40.59 89 HIS A C 1
ATOM 738 O O . HIS A 1 89 ? -6.103 13.697 27.844 1.00 40.59 89 HIS A O 1
ATOM 744 N N . LEU A 1 90 ? -8.275 13.707 28.329 1.00 41.00 90 LEU A N 1
ATOM 745 C CA . LEU A 1 90 ? -8.575 14.959 27.600 1.00 41.00 90 LEU A CA 1
ATOM 746 C C . LEU A 1 90 ? -7.895 16.234 28.157 1.00 41.00 90 LEU A C 1
ATOM 748 O O . LEU A 1 90 ? -8.212 17.341 27.730 1.00 41.00 90 LEU A O 1
ATOM 752 N N . HIS A 1 91 ? -6.941 16.115 29.079 1.00 49.31 91 HIS A N 1
ATOM 753 C CA . HIS A 1 91 ? -6.186 17.235 29.626 1.00 49.31 91 HIS A CA 1
ATOM 754 C C . HIS A 1 91 ? -4.704 16.879 29.758 1.00 49.31 91 HIS A C 1
ATOM 756 O O . HIS A 1 91 ? -4.268 16.564 30.852 1.00 49.31 91 HIS A O 1
ATOM 762 N N . THR A 1 92 ? -3.933 16.981 28.675 1.00 37.41 92 THR A N 1
ATOM 763 C CA . THR A 1 92 ? -2.609 17.635 28.688 1.00 37.41 92 THR A CA 1
ATOM 764 C C . THR A 1 92 ? -2.158 17.888 27.253 1.00 37.41 92 THR A C 1
ATOM 766 O O . THR A 1 92 ? -1.799 16.970 26.520 1.00 37.41 92 THR A O 1
ATOM 769 N N . ASP A 1 93 ? -2.257 19.156 26.864 1.00 50.12 93 ASP A N 1
ATOM 770 C CA . ASP A 1 93 ? -1.236 19.927 26.153 1.00 50.12 93 ASP A CA 1
ATOM 771 C C . ASP A 1 93 ? -0.052 19.132 25.568 1.00 50.12 93 ASP A C 1
ATOM 773 O O . ASP A 1 93 ? 0.709 18.519 26.312 1.00 50.12 93 ASP A O 1
ATOM 777 N N . THR A 1 94 ? 0.135 19.167 24.244 1.00 41.62 94 THR A N 1
ATOM 778 C CA . THR A 1 94 ? 1.313 19.791 23.599 1.00 41.62 94 THR A CA 1
ATOM 779 C C . THR A 1 94 ? 1.168 19.688 22.073 1.00 41.62 94 THR A C 1
ATOM 781 O O . THR A 1 94 ? 0.904 18.625 21.510 1.00 41.62 94 THR A O 1
ATOM 784 N N . GLY A 1 95 ? 1.302 20.840 21.412 1.00 41.09 95 GLY A N 1
ATOM 785 C CA . GLY A 1 95 ? 1.256 21.030 19.964 1.00 41.09 95 GLY A CA 1
ATOM 786 C C . GLY A 1 95 ? 2.517 20.576 19.201 1.00 41.09 95 GLY A C 1
ATOM 787 O O . GLY A 1 95 ? 3.307 19.784 19.699 1.00 41.09 95 GLY A O 1
ATOM 788 N N . PRO A 1 96 ? 2.680 21.026 17.943 1.00 55.75 96 PRO A N 1
ATOM 789 C CA . PRO A 1 96 ? 3.366 20.288 16.887 1.00 55.75 96 PRO A CA 1
ATOM 790 C C . PRO A 1 96 ? 4.867 20.586 16.811 1.00 55.75 96 PRO A C 1
ATOM 792 O O . PRO A 1 96 ? 5.264 21.743 16.729 1.00 55.75 96 PRO A O 1
ATOM 795 N N . GLU A 1 97 ? 5.699 19.557 16.661 1.00 47.94 97 GLU A N 1
ATOM 796 C CA . GLU A 1 97 ? 7.108 19.724 16.284 1.00 47.94 97 GLU A CA 1
ATOM 797 C C . GLU A 1 97 ? 7.362 19.211 14.862 1.00 47.94 97 GLU A C 1
ATOM 799 O O . GLU A 1 97 ? 7.623 18.041 14.580 1.00 47.94 97 GLU A O 1
ATOM 804 N N . ARG A 1 98 ? 7.236 20.160 13.928 1.00 45.22 98 ARG A N 1
ATOM 805 C CA . ARG A 1 98 ? 7.830 20.091 12.595 1.00 45.22 98 ARG A CA 1
ATOM 806 C C . ARG A 1 98 ? 9.353 20.079 12.731 1.00 45.22 98 ARG A C 1
ATOM 808 O O . ARG A 1 98 ? 9.940 20.959 13.346 1.00 45.22 98 ARG A O 1
ATOM 815 N N . SER A 1 99 ? 9.967 19.125 12.049 1.00 44.56 99 SER A N 1
ATOM 816 C CA . SER A 1 99 ? 11.381 19.096 11.681 1.00 44.56 99 SER A CA 1
ATOM 817 C C . SER A 1 99 ? 11.856 20.409 11.027 1.00 44.56 99 SER A C 1
ATOM 819 O O . SER A 1 99 ? 11.261 20.815 10.030 1.00 44.56 99 SER A O 1
ATOM 821 N N . ALA A 1 100 ? 12.951 21.003 11.520 1.00 46.16 100 ALA A N 1
ATOM 822 C CA . ALA A 1 100 ? 13.953 21.779 10.758 1.00 46.16 100 ALA A CA 1
ATOM 823 C C . ALA A 1 100 ? 15.106 22.194 11.704 1.00 46.16 100 ALA A C 1
ATOM 825 O O . ALA A 1 100 ? 14.907 23.008 12.593 1.00 46.16 100 ALA A O 1
ATOM 826 N N . VAL A 1 101 ? 16.207 21.442 11.764 1.00 49.41 101 VAL A N 1
ATOM 827 C CA . VAL A 1 101 ? 17.516 21.692 11.115 1.00 49.41 101 VAL A CA 1
ATOM 828 C C . VAL A 1 101 ? 18.160 23.074 11.325 1.00 49.41 101 VAL A C 1
ATOM 830 O O . VAL A 1 101 ? 17.546 24.106 11.091 1.00 49.41 101 VAL A O 1
ATOM 833 N N . ALA A 1 102 ? 19.474 22.998 11.579 1.00 43.44 102 ALA A N 1
ATOM 834 C CA . ALA A 1 102 ? 20.532 23.991 11.358 1.00 43.44 102 ALA A CA 1
ATOM 835 C C . ALA A 1 102 ? 20.822 25.003 12.484 1.00 43.44 102 ALA A C 1
ATOM 837 O O . ALA A 1 102 ? 20.130 26.000 12.655 1.00 43.44 102 ALA A O 1
ATOM 838 N N . GLY A 1 103 ? 21.948 24.784 13.174 1.00 42.84 103 GLY A N 1
ATOM 839 C CA . GLY A 1 103 ? 22.566 25.764 14.067 1.00 42.84 103 GLY A CA 1
ATOM 840 C C . GLY A 1 103 ? 23.956 25.337 14.548 1.00 42.84 103 GLY A C 1
ATOM 841 O O . GLY A 1 103 ? 24.071 24.687 15.575 1.00 42.84 103 GLY A O 1
ATOM 842 N N . ASN A 1 104 ? 24.975 25.699 13.764 1.00 42.88 104 ASN A N 1
ATOM 843 C CA . ASN A 1 104 ? 26.380 25.965 14.108 1.00 42.88 104 ASN A CA 1
ATOM 844 C C . ASN A 1 104 ? 27.171 25.045 15.063 1.00 42.88 104 ASN A C 1
ATOM 846 O O . ASN A 1 104 ? 27.113 25.161 16.281 1.00 42.88 104 ASN A O 1
ATOM 850 N N . THR A 1 105 ? 28.124 24.319 14.473 1.00 51.72 105 THR A N 1
ATOM 851 C CA . THR A 1 105 ? 29.487 24.169 15.011 1.00 51.72 105 THR A CA 1
ATOM 852 C C . THR A 1 105 ? 30.161 25.539 15.186 1.00 51.72 105 THR A C 1
ATOM 854 O O . THR A 1 105 ? 30.386 26.233 14.194 1.00 51.72 105 THR A O 1
ATOM 857 N N . LEU A 1 106 ? 30.500 25.901 16.426 1.00 53.72 106 LEU A N 1
ATOM 858 C CA . LEU A 1 106 ? 31.447 26.961 16.812 1.00 53.72 106 LEU A CA 1
ATOM 859 C C . LEU A 1 106 ? 31.933 26.604 18.238 1.00 53.72 106 LEU A C 1
ATOM 861 O O . LEU A 1 106 ? 31.104 26.459 19.126 1.00 53.72 106 LEU A O 1
ATOM 865 N N . ASP A 1 107 ? 33.132 26.043 18.389 1.00 46.47 107 ASP A N 1
ATOM 866 C CA . ASP A 1 107 ? 34.404 26.709 18.749 1.00 46.47 107 ASP A CA 1
ATOM 867 C C . ASP A 1 107 ? 34.525 27.127 20.234 1.00 46.47 107 ASP A C 1
ATOM 869 O O . ASP A 1 107 ? 33.708 27.903 20.721 1.00 46.47 107 ASP A O 1
ATOM 873 N N . HIS A 1 108 ? 35.619 26.661 20.872 1.00 41.16 108 HIS A N 1
ATOM 874 C CA . HIS A 1 108 ? 36.220 27.110 22.154 1.00 41.16 108 HIS A CA 1
ATOM 875 C C . HIS A 1 108 ? 35.439 26.765 23.458 1.00 41.16 108 HIS A C 1
ATOM 877 O O . HIS A 1 108 ? 34.221 26.857 23.477 1.00 41.16 108 HIS A O 1
ATOM 883 N N . LEU A 1 109 ? 35.982 26.335 24.613 1.00 41.25 109 LEU A N 1
ATOM 884 C CA . LEU A 1 109 ? 37.293 26.347 25.298 1.00 41.25 109 LEU A CA 1
ATOM 885 C C . LEU A 1 109 ? 37.327 25.200 26.334 1.00 41.25 109 LEU A C 1
ATOM 887 O O . LEU A 1 109 ? 36.330 25.023 27.030 1.00 41.25 109 LEU A O 1
ATOM 891 N N . GLU A 1 110 ? 38.446 24.485 26.481 1.00 45.16 110 GLU A N 1
ATOM 892 C CA . GLU A 1 110 ? 39.365 24.535 27.648 1.00 45.16 110 GLU A CA 1
ATOM 893 C C . GLU A 1 110 ? 40.592 23.644 27.382 1.00 45.16 110 GLU A C 1
ATOM 895 O O . GLU A 1 110 ? 40.409 22.497 26.909 1.00 45.16 110 GLU A O 1
#